Protein AF-A0A5C7LN21-F1 (afdb_monomer)

Radius of gyration: 14.29 Å; Cα contacts (8 Å, |Δi|>4): 127; chains: 1; bounding box: 50×32×28 Å

Sequence (86 aa):
MDGDVGTEVPKGKHLLAAMDRTGDSKFMWDPKNQDEVAAAKAQFDALKKKGYIAFTVDKKGDKGEIIREFDPELEKIIMTPPIAGG

Foldseek 3Di:
DDDDPPPDPPDQKAWEWEDDPVDIDIQIAHLVDVVSLVVVQVVVVVLVVQVWWKFAADPVRDTHDTDPHDDSNGRYIYTYHPPPDD

Mean predicted aligned error: 8.47 Å

Structure (mmCIF, N/CA/C/O backbone):
data_AF-A0A5C7LN21-F1
#
_entry.id   AF-A0A5C7LN21-F1
#
loop_
_atom_site.group_PDB
_atom_site.id
_atom_site.type_symbol
_atom_site.label_atom_id
_atom_site.label_alt_id
_atom_site.label_comp_id
_atom_site.label_asym_id
_atom_site.label_entity_id
_atom_si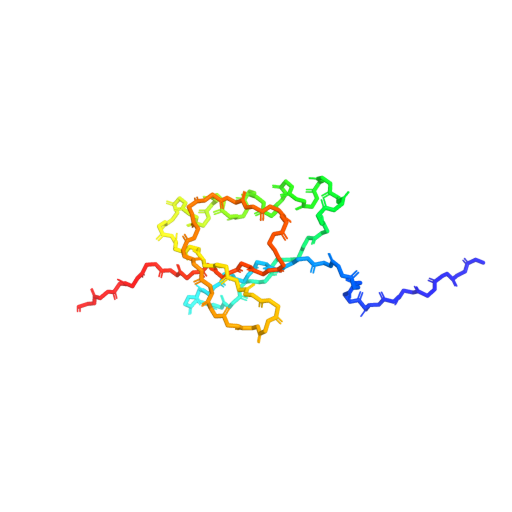te.label_seq_id
_atom_site.pdbx_PDB_ins_code
_atom_site.Cartn_x
_atom_site.Cartn_y
_atom_site.Cartn_z
_atom_site.occupancy
_atom_site.B_iso_or_equiv
_atom_site.auth_seq_id
_atom_site.auth_comp_id
_atom_site.auth_asym_id
_atom_site.auth_atom_id
_atom_site.pdbx_PDB_model_num
ATOM 1 N N . MET A 1 1 ? -27.989 19.551 3.032 1.00 55.50 1 MET A N 1
ATOM 2 C CA . MET A 1 1 ? -27.035 18.448 3.249 1.00 55.50 1 MET A CA 1
ATOM 3 C C . MET A 1 1 ? -26.101 18.470 2.063 1.00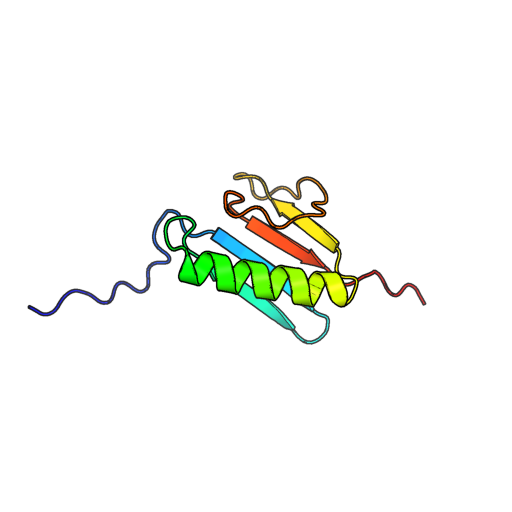 55.50 1 MET A C 1
ATOM 5 O O . MET A 1 1 ? -26.422 17.863 1.058 1.00 55.50 1 MET A O 1
ATOM 9 N N . ASP A 1 2 ? -25.036 19.252 2.149 1.00 48.06 2 ASP A N 1
ATOM 10 C CA . ASP A 1 2 ? -23.979 19.268 1.140 1.00 48.06 2 ASP A CA 1
ATOM 11 C C . ASP A 1 2 ? -22.696 19.168 1.956 1.00 48.06 2 ASP A C 1
ATOM 13 O O . ASP A 1 2 ? -22.289 20.125 2.609 1.00 48.06 2 ASP A O 1
ATOM 17 N N . GLY A 1 3 ? -22.254 17.926 2.147 1.00 49.28 3 GLY A N 1
ATOM 18 C CA . GLY A 1 3 ? -21.082 17.614 2.946 1.00 49.28 3 GLY A CA 1
ATOM 19 C C . GLY A 1 3 ? -19.850 17.854 2.097 1.00 49.28 3 GLY A C 1
ATOM 20 O O . GLY A 1 3 ? -19.734 17.295 1.008 1.00 49.28 3 GLY A O 1
ATOM 21 N N . ASP A 1 4 ? -18.965 18.687 2.622 1.00 49.00 4 ASP A N 1
ATOM 22 C CA . ASP A 1 4 ? -17.629 18.972 2.138 1.00 49.00 4 ASP A CA 1
ATOM 23 C C . ASP A 1 4 ? -16.948 17.711 1.583 1.00 49.00 4 ASP A C 1
ATOM 25 O O . ASP A 1 4 ? -16.633 16.763 2.309 1.00 49.00 4 ASP A O 1
ATOM 29 N N . VAL A 1 5 ? -16.697 17.703 0.272 1.00 55.34 5 VAL A N 1
ATOM 30 C CA . VAL A 1 5 ? -15.792 16.745 -0.367 1.00 55.34 5 VAL A CA 1
ATOM 31 C C . VAL A 1 5 ? -14.371 17.151 0.021 1.00 55.34 5 VAL A C 1
ATOM 33 O O . VAL A 1 5 ? -13.662 17.832 -0.715 1.00 55.34 5 VAL A O 1
ATOM 36 N N . GLY A 1 6 ? -13.972 16.769 1.232 1.00 51.47 6 GLY A N 1
ATOM 37 C CA . GLY A 1 6 ? -12.592 16.837 1.680 1.00 51.47 6 GLY A CA 1
ATOM 38 C C . GLY A 1 6 ? -11.757 15.833 0.893 1.00 51.47 6 GLY A C 1
ATOM 39 O O . GLY A 1 6 ? -11.723 14.649 1.214 1.00 51.47 6 GLY A O 1
ATOM 40 N N . THR A 1 7 ? -11.049 16.299 -0.134 1.00 50.31 7 THR A N 1
ATOM 41 C CA . THR A 1 7 ? -9.885 15.611 -0.720 1.00 50.31 7 THR A CA 1
ATOM 42 C C . THR A 1 7 ? -8.690 15.685 0.233 1.00 50.31 7 THR A C 1
ATOM 44 O O . THR A 1 7 ? -7.616 16.173 -0.107 1.00 50.31 7 THR A O 1
ATOM 47 N N . GLU A 1 8 ? -8.886 15.223 1.459 1.00 50.50 8 GLU A N 1
ATOM 48 C CA . GLU A 1 8 ? -7.829 14.968 2.422 1.00 50.50 8 GLU A CA 1
ATOM 49 C C . GLU A 1 8 ? -7.619 13.461 2.381 1.00 50.50 8 GLU A C 1
ATOM 51 O O . GLU A 1 8 ? -8.589 12.721 2.491 1.00 50.50 8 GLU A O 1
ATOM 56 N N . VAL A 1 9 ? -6.392 12.967 2.192 1.00 50.50 9 VAL A N 1
ATOM 57 C CA . VAL A 1 9 ? -6.124 11.555 2.500 1.00 50.50 9 VAL A CA 1
ATOM 58 C C . VAL A 1 9 ? -6.373 11.432 4.004 1.00 50.50 9 VAL A C 1
ATOM 60 O O . VAL A 1 9 ? -5.600 12.018 4.770 1.00 50.50 9 VAL A O 1
ATOM 63 N N . PRO A 1 10 ? -7.466 10.786 4.456 1.00 55.75 10 PRO A N 1
ATOM 64 C CA . PRO A 1 10 ? -7.811 10.814 5.862 1.00 55.75 10 PRO A CA 1
ATOM 65 C C . PRO A 1 10 ? -6.675 10.194 6.673 1.00 55.75 10 PRO A C 1
ATOM 67 O O . PRO A 1 10 ? -6.050 9.204 6.279 1.00 55.75 10 PRO A O 1
ATOM 70 N N . LYS A 1 11 ? -6.389 10.816 7.817 1.00 56.81 11 LYS A N 1
ATOM 71 C CA . LYS A 1 11 ? -5.434 10.330 8.816 1.00 56.81 11 LYS A CA 1
ATOM 72 C C . LYS A 1 11 ? -5.737 8.849 9.104 1.00 56.81 11 LYS A C 1
ATOM 74 O O . LYS A 1 11 ? -6.774 8.551 9.690 1.00 56.81 11 LYS A O 1
ATOM 79 N N . GLY A 1 12 ? -4.849 7.940 8.692 1.00 71.12 12 GLY A N 1
ATOM 80 C CA . GLY A 1 12 ? -5.021 6.488 8.869 1.00 71.12 12 GLY A CA 1
ATOM 81 C C . GLY A 1 12 ? -5.112 5.650 7.588 1.00 71.12 12 GLY A C 1
ATOM 82 O O . GLY A 1 12 ? -5.235 4.434 7.698 1.00 71.12 12 GLY A O 1
ATOM 83 N N . LYS A 1 13 ? -5.023 6.254 6.397 1.00 79.50 13 LYS A N 1
ATOM 84 C CA . LYS A 1 13 ? -4.838 5.505 5.144 1.00 79.50 13 LYS A CA 1
ATOM 85 C C . LYS A 1 13 ? -3.415 4.955 5.040 1.00 79.50 13 LYS A C 1
ATOM 87 O O . LYS A 1 13 ? -2.447 5.650 5.355 1.00 79.50 13 LYS A O 1
ATOM 92 N N . HIS A 1 14 ? -3.301 3.746 4.513 1.00 88.31 14 HIS A N 1
ATOM 93 C CA . HIS A 1 14 ? -2.039 3.111 4.153 1.00 88.31 14 HIS A CA 1
ATOM 94 C C . HIS A 1 14 ? -1.696 3.372 2.687 1.00 88.31 14 HIS A C 1
ATOM 96 O O . HIS A 1 14 ? -2.570 3.699 1.880 1.00 88.31 14 HIS A O 1
ATOM 102 N N . LEU A 1 15 ? -0.418 3.221 2.334 1.00 87.81 15 LEU A N 1
ATOM 103 C CA . LEU A 1 15 ? 0.090 3.481 0.988 1.00 87.81 15 LEU A CA 1
ATOM 104 C C . LEU A 1 15 ? 1.000 2.357 0.482 1.00 87.81 15 LEU A C 1
ATOM 106 O O . LEU A 1 15 ? 2.000 2.024 1.104 1.00 87.81 15 LEU A O 1
ATOM 110 N N . LEU A 1 16 ? 0.738 1.868 -0.724 1.00 89.06 16 LEU A N 1
ATOM 111 C CA . LEU A 1 16 ? 1.574 0.926 -1.458 1.00 89.06 16 LEU A CA 1
ATOM 112 C C . LEU A 1 16 ? 2.087 1.672 -2.674 1.00 89.06 16 LEU A C 1
ATOM 114 O O . LEU A 1 16 ? 1.331 2.015 -3.578 1.00 89.06 16 LEU A O 1
ATOM 118 N N . ALA A 1 17 ? 3.380 1.961 -2.673 1.00 88.12 17 ALA A N 1
ATOM 119 C CA . ALA A 1 17 ? 4.052 2.597 -3.787 1.00 88.12 17 ALA A CA 1
ATOM 120 C C . ALA A 1 17 ? 4.867 1.547 -4.539 1.00 88.12 17 ALA A C 1
ATOM 122 O O . ALA A 1 17 ? 5.875 1.058 -4.037 1.00 88.12 17 ALA A O 1
ATOM 123 N N . ALA A 1 18 ? 4.444 1.212 -5.749 1.00 87.62 18 ALA A N 1
ATOM 124 C CA . ALA A 1 18 ? 5.216 0.405 -6.670 1.00 87.62 18 ALA A CA 1
ATOM 125 C C 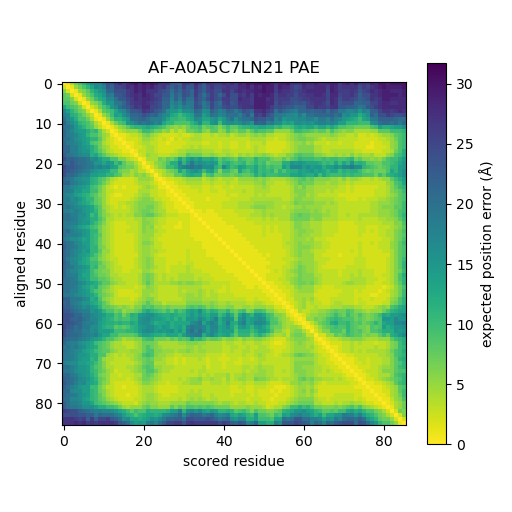. ALA A 1 18 ? 6.093 1.320 -7.529 1.00 87.62 18 ALA A C 1
ATOM 127 O O . ALA A 1 18 ? 5.599 2.090 -8.351 1.00 87.62 18 ALA A O 1
ATOM 128 N N . MET A 1 19 ? 7.404 1.249 -7.321 1.00 81.75 19 MET A N 1
ATOM 129 C CA . MET A 1 19 ? 8.384 1.861 -8.206 1.00 81.75 19 MET A CA 1
ATOM 130 C C . MET A 1 19 ? 8.449 1.014 -9.478 1.00 81.75 19 MET A C 1
ATOM 132 O O . MET A 1 19 ? 8.929 -0.115 -9.442 1.00 81.75 19 MET A O 1
ATOM 136 N N . ASP A 1 20 ? 7.952 1.530 -10.596 1.00 72.38 20 ASP A N 1
ATOM 137 C CA . ASP A 1 20 ? 8.118 0.908 -11.909 1.00 72.38 20 ASP A CA 1
ATOM 138 C C . ASP A 1 20 ? 8.965 1.805 -12.821 1.00 72.38 20 ASP A C 1
ATOM 140 O O . ASP A 1 20 ? 8.966 3.027 -12.677 1.00 72.38 20 ASP A O 1
ATOM 144 N N . ARG A 1 21 ? 9.696 1.206 -13.772 1.00 63.66 21 ARG A N 1
ATOM 145 C CA . ARG A 1 21 ? 10.527 1.948 -14.740 1.00 63.66 21 ARG A CA 1
ATOM 146 C C . ARG A 1 21 ? 9.705 2.874 -15.651 1.00 63.66 21 ARG A C 1
ATOM 148 O O . ARG A 1 21 ? 10.274 3.821 -16.182 1.00 63.66 21 ARG A O 1
ATOM 155 N N . THR A 1 22 ? 8.408 2.612 -15.826 1.00 58.44 22 THR A N 1
ATOM 156 C CA . THR A 1 22 ? 7.484 3.418 -16.648 1.00 58.44 22 THR A CA 1
ATOM 157 C C . THR A 1 22 ? 6.770 4.515 -15.846 1.00 58.44 22 THR A C 1
ATOM 159 O O . THR A 1 22 ? 6.240 5.455 -16.431 1.00 58.44 22 THR A O 1
ATOM 162 N N . GLY A 1 23 ? 6.771 4.429 -14.512 1.00 63.72 23 GLY A N 1
ATOM 163 C CA . GLY A 1 23 ? 6.137 5.403 -13.621 1.00 63.72 23 GLY A CA 1
ATOM 164 C C . GLY A 1 23 ? 5.841 4.820 -12.239 1.00 63.72 23 GLY A C 1
ATOM 165 O O . GLY A 1 23 ? 5.633 3.619 -12.092 1.00 63.72 23 GLY A O 1
ATOM 166 N N . ASP A 1 24 ? 5.814 5.651 -11.200 1.00 74.31 24 ASP A N 1
ATOM 167 C CA . ASP A 1 24 ? 5.437 5.205 -9.861 1.00 74.31 24 ASP A CA 1
ATOM 168 C C . ASP A 1 24 ? 3.919 5.004 -9.745 1.00 74.31 24 ASP A C 1
ATOM 170 O O . ASP A 1 24 ? 3.130 5.926 -9.934 1.00 74.31 24 ASP A O 1
ATOM 174 N N . SER A 1 25 ? 3.492 3.785 -9.405 1.00 83.88 25 SER A N 1
ATOM 175 C CA . SER A 1 25 ? 2.093 3.499 -9.073 1.00 83.88 25 SER A CA 1
ATOM 176 C C . SER A 1 25 ? 1.896 3.607 -7.570 1.00 83.88 25 SER A C 1
ATOM 178 O O . SER A 1 25 ? 2.598 2.957 -6.800 1.00 83.88 25 SER A O 1
ATOM 180 N N . LYS A 1 26 ? 0.933 4.419 -7.136 1.00 86.00 26 LYS A N 1
ATOM 181 C CA . LYS A 1 26 ? 0.593 4.608 -5.722 1.00 86.00 26 LYS A CA 1
ATOM 182 C C . LYS A 1 26 ? -0.830 4.136 -5.488 1.00 86.00 26 LYS A C 1
ATOM 184 O O . LYS A 1 26 ? -1.759 4.651 -6.099 1.00 86.00 26 LYS A O 1
ATOM 189 N N . PHE A 1 27 ? -0.986 3.172 -4.597 1.00 87.94 27 PHE A N 1
ATOM 190 C CA . PHE A 1 27 ? -2.268 2.625 -4.197 1.00 87.94 27 PHE A CA 1
ATOM 191 C C . PHE A 1 27 ? -2.500 2.927 -2.721 1.00 87.94 27 PHE A C 1
ATOM 193 O O . PHE A 1 27 ? -1.662 2.587 -1.892 1.00 87.94 27 PHE A O 1
ATOM 200 N N . MET A 1 28 ? -3.612 3.575 -2.389 1.00 88.88 28 MET A N 1
ATOM 201 C CA . MET A 1 28 ? -3.982 3.866 -1.004 1.00 88.88 28 MET A CA 1
ATOM 202 C C . MET A 1 28 ? -5.161 2.990 -0.598 1.00 88.88 28 MET A C 1
ATOM 204 O O . MET A 1 28 ? -6.058 2.779 -1.409 1.00 88.88 28 MET A O 1
ATOM 208 N N . TRP A 1 29 ? -5.160 2.499 0.638 1.00 89.94 29 TRP A N 1
ATOM 209 C CA . TRP A 1 29 ? -6.287 1.755 1.207 1.00 89.94 29 TRP A CA 1
ATOM 210 C C . TRP A 1 29 ? -6.518 2.151 2.659 1.00 89.94 29 TRP A C 1
ATOM 212 O O . TRP A 1 29 ? -5.588 2.550 3.360 1.00 89.94 29 TRP A O 1
ATOM 222 N N . ASP A 1 30 ? -7.757 2.016 3.127 1.00 87.94 30 ASP A N 1
ATOM 223 C CA . ASP A 1 30 ? -8.053 2.030 4.557 1.00 87.94 30 ASP A CA 1
ATOM 224 C C . ASP A 1 30 ? -7.927 0.614 5.126 1.00 87.94 30 ASP A C 1
ATOM 226 O O . ASP A 1 30 ? -8.555 -0.301 4.597 1.00 87.94 30 ASP A O 1
ATOM 230 N N . PRO A 1 31 ? -7.218 0.405 6.250 1.00 85.44 31 PRO A N 1
ATOM 231 C CA . PRO A 1 31 ? -7.098 -0.930 6.853 1.00 85.44 31 PRO A CA 1
ATOM 232 C C . PRO A 1 31 ? -8.429 -1.394 7.455 1.00 85.44 31 PRO A C 1
ATOM 234 O O . PRO A 1 31 ? -8.668 -2.580 7.660 1.00 85.44 31 PRO A O 1
ATOM 237 N N . LYS A 1 32 ? -9.305 -0.428 7.752 1.00 86.31 32 LYS A N 1
ATOM 238 C CA . LYS A 1 32 ? -10.646 -0.627 8.294 1.00 86.31 32 LYS A CA 1
ATOM 239 C C . LYS A 1 32 ? -11.652 -1.008 7.211 1.00 86.31 32 LYS A C 1
ATOM 241 O O . LYS A 1 32 ? -12.754 -1.427 7.550 1.00 86.31 32 LYS A O 1
ATOM 246 N N . ASN A 1 33 ? -11.294 -0.846 5.936 1.00 87.56 33 ASN A N 1
ATOM 247 C CA . ASN A 1 33 ? -12.154 -1.150 4.805 1.00 87.56 33 ASN A CA 1
ATOM 248 C C . ASN A 1 33 ? -11.666 -2.425 4.109 1.00 87.56 33 ASN A C 1
ATOM 250 O O . ASN A 1 33 ? -10.668 -2.416 3.388 1.00 87.56 33 ASN A O 1
ATOM 254 N N . GLN A 1 34 ? -12.369 -3.536 4.328 1.00 87.38 34 GLN A N 1
ATOM 255 C CA . GLN A 1 34 ? -11.937 -4.841 3.824 1.00 87.38 34 GLN A CA 1
ATOM 256 C C . GLN A 1 34 ? -11.905 -4.912 2.290 1.00 87.38 34 GLN A C 1
ATOM 258 O O . GLN A 1 34 ? -11.047 -5.605 1.745 1.00 87.38 34 GLN A O 1
ATOM 263 N N . ASP A 1 35 ? -12.772 -4.173 1.595 1.00 89.94 35 ASP A N 1
ATOM 264 C CA . ASP A 1 35 ? -12.784 -4.104 0.132 1.00 89.94 35 ASP A CA 1
ATOM 265 C C . ASP A 1 35 ? -11.517 -3.427 -0.418 1.00 89.94 35 ASP A C 1
ATOM 267 O O . ASP A 1 35 ? -10.870 -3.948 -1.332 1.00 89.94 35 ASP A O 1
ATOM 271 N N . GLU A 1 36 ? -11.098 -2.303 0.178 1.00 89.81 36 GLU A N 1
ATOM 272 C CA . GLU A 1 36 ? -9.856 -1.617 -0.211 1.00 89.81 36 GLU A CA 1
ATOM 273 C C . GLU A 1 36 ? -8.617 -2.446 0.162 1.00 89.81 36 GLU A C 1
ATOM 275 O O . GLU A 1 36 ? -7.674 -2.538 -0.629 1.00 89.81 36 GLU A O 1
ATOM 280 N N . VAL A 1 37 ? -8.633 -3.114 1.323 1.00 90.56 37 VAL A N 1
ATOM 281 C CA . VAL A 1 37 ? -7.575 -4.052 1.737 1.00 90.56 37 VAL A CA 1
ATOM 282 C C . VAL A 1 37 ? -7.440 -5.201 0.737 1.00 90.56 37 VAL A C 1
ATOM 284 O O . VAL A 1 37 ? -6.326 -5.559 0.351 1.00 90.56 37 VAL A O 1
ATOM 287 N N . ALA A 1 38 ? -8.555 -5.778 0.282 1.00 91.31 38 ALA A N 1
ATOM 288 C CA . ALA A 1 38 ? -8.542 -6.851 -0.706 1.00 91.31 38 ALA A CA 1
ATOM 289 C C . ALA A 1 38 ? -7.956 -6.380 -2.047 1.00 91.31 38 ALA A C 1
ATOM 291 O O . ALA A 1 38 ? -7.155 -7.097 -2.653 1.00 91.31 38 ALA A O 1
ATOM 292 N N . ALA A 1 39 ? -8.288 -5.159 -2.478 1.00 90.81 39 ALA A N 1
ATOM 293 C CA . ALA A 1 39 ? -7.724 -4.555 -3.682 1.00 90.81 39 ALA A CA 1
ATOM 294 C C . ALA A 1 39 ? -6.210 -4.291 -3.553 1.00 90.81 39 ALA A C 1
ATOM 296 O O . ALA A 1 39 ? -5.446 -4.646 -4.457 1.00 90.81 39 ALA A O 1
ATOM 297 N N . ALA A 1 40 ? -5.756 -3.752 -2.416 1.00 90.44 40 ALA A N 1
ATOM 298 C CA . ALA A 1 40 ? -4.335 -3.540 -2.128 1.00 90.44 40 ALA A CA 1
ATOM 299 C C . ALA A 1 40 ? -3.558 -4.864 -2.116 1.00 90.44 40 ALA A C 1
ATOM 301 O O . ALA A 1 40 ? -2.502 -4.984 -2.742 1.00 90.44 40 ALA A O 1
ATOM 302 N N . LYS A 1 41 ? -4.124 -5.893 -1.478 1.00 91.56 41 LYS A N 1
ATOM 303 C CA . LYS A 1 41 ? -3.561 -7.245 -1.449 1.00 91.56 41 LYS A CA 1
ATOM 304 C C . LYS A 1 41 ? -3.452 -7.851 -2.846 1.00 91.56 41 LYS A C 1
ATOM 306 O O . LYS A 1 41 ? -2.445 -8.486 -3.155 1.00 91.56 41 LYS A O 1
ATOM 311 N N . ALA A 1 42 ? -4.456 -7.653 -3.700 1.00 92.19 42 ALA A N 1
ATOM 312 C CA . ALA A 1 42 ? -4.423 -8.124 -5.082 1.00 92.19 42 ALA A CA 1
ATOM 313 C C . ALA A 1 42 ? -3.312 -7.436 -5.896 1.00 92.19 42 ALA A C 1
ATOM 315 O O . ALA A 1 42 ? -2.594 -8.110 -6.635 1.00 92.19 42 ALA A O 1
ATOM 316 N N . GLN A 1 43 ? -3.120 -6.121 -5.721 1.00 89.81 43 GLN A N 1
ATOM 317 C CA . GLN A 1 43 ? -2.007 -5.387 -6.340 1.00 89.81 43 GLN A CA 1
ATOM 318 C C . GLN A 1 43 ? -0.649 -5.896 -5.850 1.00 89.81 43 GLN A C 1
ATOM 320 O O . GLN A 1 43 ? 0.242 -6.161 -6.660 1.00 89.81 43 GLN A O 1
ATOM 325 N N . PHE A 1 44 ? -0.509 -6.098 -4.540 1.00 91.19 44 PHE A N 1
ATOM 326 C CA . PHE A 1 44 ? 0.702 -6.651 -3.948 1.00 91.19 44 PHE A CA 1
ATOM 327 C C . PHE A 1 44 ? 1.036 -8.036 -4.515 1.00 91.19 44 PHE A C 1
ATOM 329 O O . PHE A 1 44 ? 2.160 -8.268 -4.954 1.00 91.19 44 PHE A O 1
ATOM 336 N N . ASP A 1 45 ? 0.066 -8.954 -4.555 1.00 91.00 45 ASP A N 1
ATOM 337 C CA . ASP A 1 45 ? 0.271 -10.305 -5.089 1.00 91.00 45 ASP A CA 1
ATOM 338 C C . ASP A 1 45 ? 0.641 -10.277 -6.578 1.00 91.00 45 ASP A C 1
ATOM 340 O O . ASP A 1 45 ? 1.572 -10.965 -7.001 1.00 91.00 45 ASP A O 1
ATOM 344 N N . ALA A 1 46 ? -0.026 -9.429 -7.366 1.00 90.19 46 ALA A N 1
ATOM 345 C CA . ALA A 1 46 ? 0.266 -9.267 -8.786 1.00 90.19 46 ALA A CA 1
ATOM 346 C C . ALA A 1 46 ? 1.702 -8.773 -9.029 1.00 90.19 46 ALA A C 1
ATOM 348 O O . ALA A 1 46 ? 2.398 -9.297 -9.901 1.00 90.19 46 ALA A O 1
ATOM 349 N N . LEU A 1 47 ? 2.170 -7.794 -8.251 1.00 88.25 47 LEU A N 1
ATOM 350 C CA . LEU A 1 47 ? 3.537 -7.275 -8.335 1.00 88.25 47 LEU A CA 1
ATOM 351 C C . LEU A 1 47 ? 4.560 -8.300 -7.831 1.00 88.25 47 LEU A C 1
ATOM 353 O O . LEU A 1 47 ? 5.586 -8.528 -8.472 1.00 88.25 47 LEU A O 1
ATOM 357 N N . LYS A 1 48 ? 4.259 -9.000 -6.738 1.00 87.75 48 LYS A N 1
ATOM 358 C CA . LYS A 1 48 ? 5.119 -10.062 -6.207 1.00 87.75 48 LYS A CA 1
ATOM 359 C C . LYS A 1 48 ? 5.284 -11.210 -7.208 1.00 87.75 48 LYS A C 1
ATOM 361 O O . LYS A 1 48 ? 6.397 -11.690 -7.406 1.00 87.75 48 LYS A O 1
ATOM 366 N N . LYS A 1 49 ? 4.214 -11.603 -7.911 1.00 88.88 49 LYS A N 1
ATOM 367 C CA . LYS A 1 49 ? 4.259 -12.591 -9.007 1.00 88.88 49 LYS A CA 1
ATOM 368 C C . LYS A 1 49 ? 5.145 -12.162 -10.175 1.00 88.88 49 LYS A C 1
ATOM 370 O O . LYS A 1 49 ? 5.726 -13.017 -10.833 1.00 88.88 49 LYS A O 1
ATOM 375 N N . LYS A 1 50 ? 5.286 -10.856 -10.412 1.00 85.81 50 LYS A N 1
ATOM 376 C CA . LYS A 1 50 ? 6.228 -10.297 -11.395 1.00 85.81 50 LYS A CA 1
ATOM 377 C C . LYS A 1 50 ? 7.683 -10.275 -10.898 1.00 85.81 50 LYS A C 1
ATOM 379 O O . LYS A 1 50 ? 8.563 -9.849 -11.637 1.00 85.81 50 LYS A O 1
ATOM 384 N N . GLY A 1 51 ? 7.944 -10.710 -9.663 1.00 88.00 51 GLY A N 1
ATOM 385 C CA . GLY A 1 51 ? 9.275 -10.723 -9.052 1.00 88.00 51 GLY A CA 1
ATOM 386 C C . GLY A 1 51 ? 9.647 -9.432 -8.322 1.00 88.00 51 GLY A C 1
ATOM 387 O O . GLY A 1 51 ? 10.824 -9.224 -8.036 1.00 88.00 51 GLY A O 1
ATOM 388 N N . T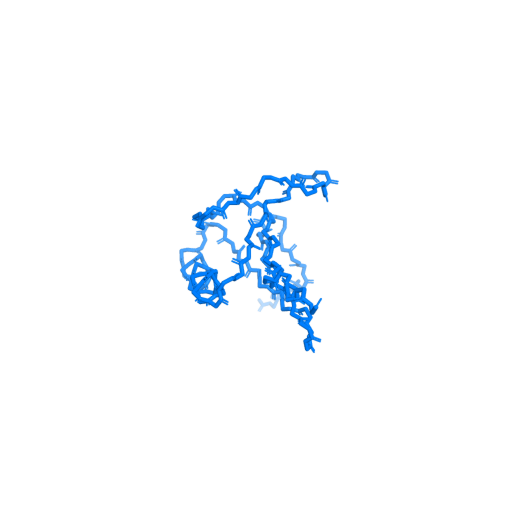YR A 1 52 ? 8.678 -8.555 -8.031 1.00 89.25 52 TYR A N 1
ATOM 389 C CA . TYR A 1 52 ? 8.938 -7.333 -7.268 1.00 89.25 52 TYR A CA 1
ATOM 390 C C . TYR A 1 52 ? 9.253 -7.682 -5.814 1.00 89.25 52 TYR A C 1
ATOM 392 O O . TYR A 1 52 ? 8.704 -8.628 -5.243 1.00 89.25 52 TYR A O 1
ATOM 400 N N . ILE A 1 53 ? 10.115 -6.873 -5.209 1.00 88.75 53 ILE A N 1
ATOM 401 C CA . ILE A 1 53 ? 10.500 -6.972 -3.805 1.00 88.75 53 ILE A CA 1
ATOM 402 C C . ILE A 1 53 ? 9.726 -5.906 -3.039 1.00 88.75 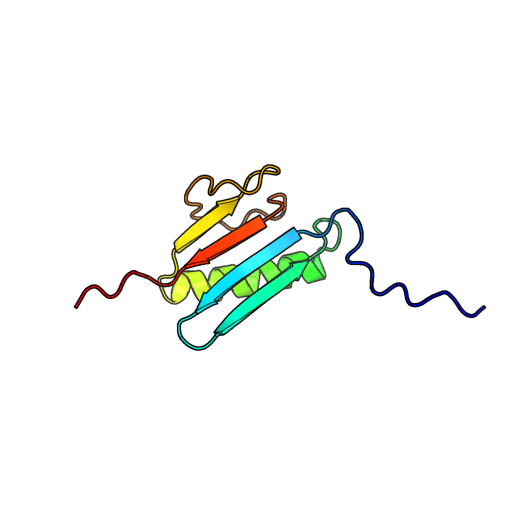53 ILE A C 1
ATOM 404 O O . ILE A 1 53 ? 9.761 -4.733 -3.408 1.00 88.75 53 ILE A O 1
ATOM 408 N N . ALA A 1 54 ? 9.021 -6.312 -1.988 1.00 90.12 54 ALA A N 1
ATOM 409 C CA . ALA A 1 54 ? 8.297 -5.398 -1.121 1.00 90.12 54 ALA A CA 1
ATOM 410 C C . ALA A 1 54 ? 9.098 -5.073 0.139 1.00 90.12 54 ALA A C 1
ATOM 412 O O . ALA A 1 54 ? 9.684 -5.957 0.757 1.00 90.12 54 ALA A O 1
ATOM 413 N N . PHE A 1 55 ? 9.072 -3.809 0.534 1.00 88.50 55 PHE A N 1
ATOM 414 C CA . PHE A 1 55 ? 9.732 -3.269 1.713 1.00 88.50 55 PHE A CA 1
ATOM 415 C C . PHE A 1 55 ? 8.702 -2.525 2.550 1.00 88.50 55 PHE A C 1
ATOM 417 O O . PHE A 1 55 ? 7.870 -1.801 1.996 1.00 88.50 55 PHE A O 1
ATOM 424 N N . THR A 1 56 ? 8.768 -2.661 3.867 1.00 87.50 56 THR A N 1
ATOM 425 C CA . THR A 1 56 ? 8.005 -1.788 4.761 1.00 87.50 56 THR A CA 1
ATOM 426 C C . THR A 1 56 ? 8.676 -0.429 4.862 1.00 87.50 56 THR A C 1
ATOM 428 O O . THR A 1 56 ? 9.844 -0.256 4.507 1.00 87.50 56 THR A O 1
ATOM 431 N N . VAL A 1 57 ? 7.930 0.564 5.321 1.00 81.75 57 VAL A N 1
ATOM 432 C CA . VAL A 1 57 ? 8.478 1.855 5.717 1.00 81.75 57 VAL A CA 1
ATOM 433 C C . VAL A 1 57 ? 7.899 2.195 7.079 1.00 81.75 57 VAL A C 1
ATOM 435 O O . VAL A 1 57 ? 6.685 2.122 7.268 1.00 81.75 57 VAL A O 1
ATOM 438 N N . ASP A 1 58 ? 8.771 2.541 8.020 1.00 70.56 58 ASP A N 1
ATOM 439 C CA . ASP A 1 58 ? 8.354 2.960 9.359 1.00 70.56 58 ASP A CA 1
ATOM 440 C C . ASP A 1 58 ? 7.713 4.362 9.321 1.00 70.56 58 ASP A C 1
ATOM 442 O O . ASP A 1 58 ? 7.905 5.118 8.363 1.00 70.56 58 ASP A O 1
ATOM 446 N N . LYS A 1 59 ? 6.992 4.758 10.380 1.00 62.56 59 LYS A N 1
ATOM 447 C CA . LYS A 1 59 ? 6.419 6.111 10.543 1.00 62.56 59 LYS A CA 1
ATOM 448 C C . LYS A 1 59 ? 7.416 7.242 10.282 1.00 62.56 59 LYS A C 1
ATOM 450 O O . LYS A 1 59 ? 7.003 8.329 9.881 1.00 62.56 59 LYS A O 1
ATOM 455 N N . LYS A 1 60 ? 8.715 7.015 10.502 1.00 64.06 60 LYS A N 1
ATOM 456 C CA . LYS A 1 60 ? 9.769 8.002 10.210 1.00 64.06 60 LYS A CA 1
ATOM 457 C C . LYS A 1 60 ? 10.130 8.148 8.727 1.00 64.06 60 LYS A C 1
ATOM 459 O O . LYS A 1 60 ? 10.850 9.076 8.372 1.00 64.06 60 LYS A O 1
ATOM 464 N N . GLY A 1 61 ? 9.597 7.298 7.852 1.00 60.38 61 GLY A N 1
ATOM 465 C CA . GLY A 1 61 ? 9.901 7.307 6.421 1.00 60.38 61 GLY A CA 1
ATOM 466 C C . GLY A 1 61 ? 11.138 6.489 6.042 1.00 60.38 61 GLY A C 1
ATOM 467 O O . GLY A 1 61 ? 11.489 6.443 4.862 1.00 60.38 61 GLY A O 1
ATOM 468 N N . ASP A 1 62 ? 11.770 5.823 7.009 1.00 66.69 62 ASP A N 1
ATOM 469 C CA . ASP A 1 62 ? 12.915 4.944 6.791 1.00 66.69 62 ASP A CA 1
ATOM 470 C C . ASP A 1 62 ? 12.484 3.627 6.134 1.00 66.69 62 ASP A C 1
ATOM 472 O O . ASP A 1 62 ? 11.485 3.018 6.530 1.00 66.69 62 ASP A O 1
ATOM 476 N N . LYS A 1 63 ? 13.245 3.176 5.124 1.00 65.81 63 LYS A N 1
ATOM 477 C CA . LYS A 1 63 ? 13.064 1.843 4.528 1.00 65.81 63 LYS A CA 1
ATOM 478 C C . LYS A 1 63 ? 13.25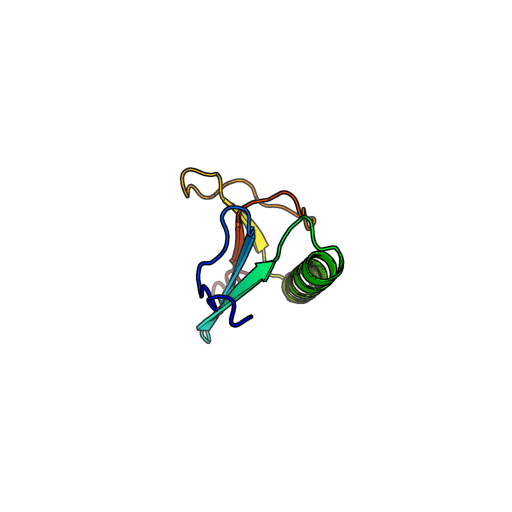0 0.794 5.622 1.00 65.81 63 LYS A C 1
ATOM 480 O O . LYS A 1 63 ? 14.341 0.662 6.169 1.00 65.81 63 LYS A O 1
ATOM 485 N N . GLY A 1 64 ? 12.176 0.080 5.915 1.00 74.19 64 GLY A N 1
ATOM 486 C CA . GLY A 1 64 ? 12.147 -1.035 6.839 1.00 74.19 64 GLY A CA 1
ATOM 487 C C . GLY A 1 64 ? 12.549 -2.345 6.168 1.00 74.19 64 GLY A C 1
ATOM 488 O O . GLY A 1 64 ? 13.335 -2.386 5.217 1.00 74.19 64 GLY A O 1
ATOM 489 N N . GLU A 1 65 ? 12.007 -3.434 6.698 1.00 82.62 65 GLU A N 1
ATOM 490 C CA . GLU A 1 65 ? 12.368 -4.796 6.323 1.00 82.62 65 GLU A CA 1
ATOM 491 C C . GLU A 1 65 ? 11.701 -5.243 5.017 1.00 82.62 65 GLU A C 1
ATOM 493 O O . GLU A 1 65 ? 10.639 -4.755 4.619 1.00 82.62 65 GLU A O 1
ATOM 498 N N . ILE A 1 66 ? 12.334 -6.207 4.341 1.00 86.94 66 ILE A N 1
ATOM 499 C CA . ILE A 1 66 ? 11.734 -6.873 3.184 1.00 86.94 66 ILE A CA 1
ATOM 500 C C . ILE A 1 66 ? 10.609 -7.767 3.686 1.00 86.94 66 ILE A C 1
ATOM 502 O O . ILE A 1 66 ? 10.850 -8.723 4.423 1.00 86.94 66 ILE A O 1
ATOM 506 N N . ILE A 1 67 ? 9.395 -7.507 3.217 1.00 88.56 67 ILE A N 1
ATOM 507 C CA . ILE A 1 67 ? 8.246 -8.358 3.505 1.00 88.56 67 ILE A CA 1
ATOM 508 C C . ILE A 1 67 ? 7.980 -9.301 2.348 1.00 88.56 67 ILE A C 1
ATOM 510 O O . ILE A 1 67 ? 8.061 -8.959 1.167 1.00 88.56 67 ILE A O 1
ATOM 514 N N . ARG A 1 68 ? 7.636 -10.530 2.714 1.00 86.62 68 ARG A N 1
ATOM 515 C CA . ARG A 1 68 ? 7.202 -11.549 1.763 1.00 86.62 68 ARG A CA 1
ATOM 516 C C . ARG A 1 68 ? 5.691 -11.592 1.655 1.00 86.62 68 ARG A C 1
ATOM 518 O O . ARG A 1 68 ? 5.186 -12.011 0.624 1.00 86.62 68 ARG A O 1
ATOM 525 N N . GLU A 1 69 ? 4.963 -11.176 2.672 1.00 87.25 69 GLU A N 1
ATOM 526 C CA . GLU A 1 69 ? 3.509 -11.277 2.714 1.00 87.25 69 GLU A CA 1
ATOM 527 C C . GLU A 1 69 ? 2.901 -9.885 2.814 1.00 87.25 69 GLU A C 1
ATOM 529 O O . GLU A 1 69 ? 3.536 -8.962 3.319 1.00 87.25 69 GLU A O 1
ATOM 534 N N . PHE A 1 70 ? 1.705 -9.726 2.250 1.00 87.94 70 PHE A N 1
ATOM 535 C CA . PHE A 1 70 ? 0.975 -8.474 2.359 1.00 87.94 70 PHE A CA 1
ATOM 536 C C . PHE A 1 70 ? 0.422 -8.362 3.774 1.00 87.94 70 PHE A C 1
ATOM 538 O O . PHE A 1 70 ? -0.342 -9.232 4.196 1.00 87.94 70 PHE A O 1
ATOM 545 N N . ASP A 1 71 ? 0.773 -7.279 4.453 1.00 86.56 71 ASP A N 1
ATOM 546 C CA . ASP A 1 71 ? 0.274 -6.963 5.780 1.00 86.56 71 ASP A CA 1
ATOM 547 C C . ASP A 1 71 ? -0.536 -5.652 5.709 1.00 86.56 71 ASP A C 1
ATOM 549 O O . ASP A 1 71 ? 0.001 -4.618 5.294 1.00 86.56 71 ASP A O 1
ATOM 553 N N . PRO A 1 72 ? -1.843 -5.696 6.027 1.00 86.50 72 PRO A N 1
ATOM 554 C CA . PRO A 1 72 ? -2.731 -4.546 5.908 1.00 86.50 72 PRO A CA 1
ATOM 555 C C . PRO A 1 72 ? -2.517 -3.488 6.994 1.00 86.50 72 PRO A C 1
ATOM 557 O O . PRO A 1 72 ? -3.027 -2.383 6.827 1.00 86.50 72 PRO A O 1
ATOM 560 N N . GLU A 1 73 ? -1.807 -3.807 8.081 1.00 85.25 73 GLU A N 1
ATOM 561 C CA . GLU A 1 73 ? -1.519 -2.882 9.182 1.00 85.25 73 GLU A CA 1
ATOM 562 C C . GLU A 1 73 ? -0.308 -1.986 8.873 1.00 85.25 73 GLU A C 1
ATOM 564 O O . GLU A 1 73 ? -0.084 -0.970 9.538 1.00 85.25 73 GLU A O 1
ATOM 569 N N . LEU A 1 74 ? 0.462 -2.313 7.831 1.00 85.69 74 LEU A N 1
ATOM 570 C CA . LEU A 1 74 ? 1.624 -1.536 7.413 1.00 85.69 74 LEU A CA 1
ATOM 571 C C . LEU A 1 74 ? 1.229 -0.202 6.792 1.00 85.69 74 LEU A C 1
ATOM 573 O O . LEU A 1 74 ? 0.680 -0.142 5.695 1.00 85.69 74 LEU A O 1
ATOM 577 N N . GLU A 1 75 ? 1.566 0.900 7.465 1.00 84.62 75 GLU A N 1
ATOM 578 C CA . GLU A 1 75 ? 1.348 2.287 7.006 1.00 84.62 75 GLU A CA 1
ATOM 579 C C . GLU A 1 75 ? 1.850 2.534 5.589 1.00 84.62 75 GLU A C 1
ATOM 581 O O . GLU A 1 75 ? 1.186 3.213 4.800 1.00 84.62 75 GLU A O 1
ATOM 586 N N . LYS A 1 76 ? 3.002 1.960 5.238 1.00 86.44 76 LYS A N 1
ATOM 587 C CA . LYS A 1 76 ? 3.566 2.146 3.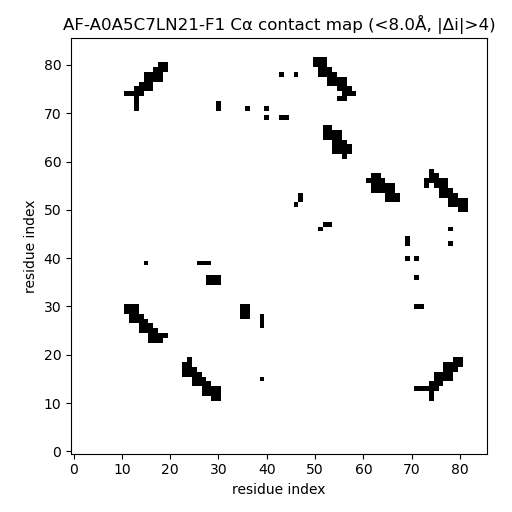914 1.00 86.44 76 LYS A CA 1
ATOM 588 C C . LYS A 1 76 ? 4.367 0.941 3.443 1.00 86.44 76 LYS A C 1
ATOM 590 O O . LYS A 1 76 ? 5.245 0.439 4.140 1.00 86.44 76 LYS A O 1
ATOM 595 N N . ILE A 1 77 ? 4.080 0.523 2.216 1.00 89.56 77 ILE A N 1
ATOM 596 C CA . ILE A 1 77 ? 4.739 -0.569 1.509 1.00 89.56 77 ILE A CA 1
ATOM 597 C C . ILE A 1 77 ? 5.367 0.006 0.239 1.00 89.56 77 ILE A C 1
ATOM 599 O O . ILE A 1 77 ? 4.697 0.650 -0.563 1.00 89.56 77 ILE A O 1
ATOM 603 N N . ILE A 1 78 ? 6.659 -0.216 0.033 1.00 88.62 78 ILE A N 1
ATOM 604 C CA . ILE A 1 78 ? 7.346 0.116 -1.215 1.00 88.62 78 ILE A CA 1
ATOM 605 C C . ILE A 1 78 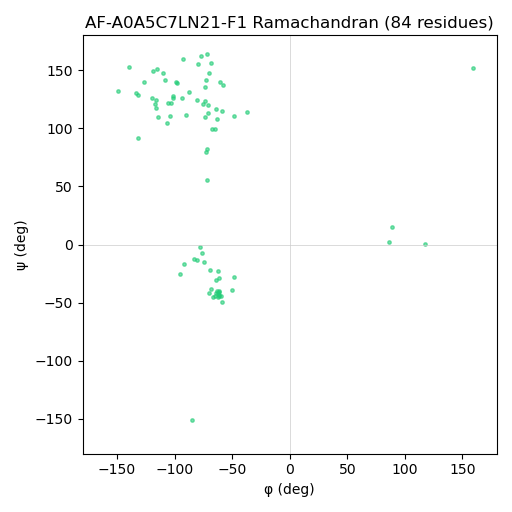? 7.597 -1.181 -1.967 1.00 88.62 78 ILE A C 1
ATOM 607 O O . ILE A 1 78 ? 8.280 -2.059 -1.455 1.00 88.62 78 ILE A O 1
ATOM 611 N N . MET A 1 79 ? 7.098 -1.303 -3.189 1.00 89.31 79 MET A N 1
ATOM 612 C CA . MET A 1 79 ? 7.436 -2.414 -4.072 1.00 89.31 79 MET A CA 1
ATOM 613 C C . MET A 1 79 ? 8.425 -1.928 -5.117 1.00 89.31 79 MET A C 1
ATOM 615 O O . MET A 1 79 ? 8.132 -0.995 -5.857 1.00 89.31 79 MET A O 1
ATOM 619 N N . THR A 1 80 ? 9.600 -2.537 -5.188 1.00 87.19 80 THR A N 1
ATOM 620 C CA . THR A 1 80 ? 10.590 -2.222 -6.220 1.00 87.19 80 THR A CA 1
ATOM 621 C C . THR A 1 80 ? 10.703 -3.383 -7.195 1.00 87.19 80 THR A C 1
ATOM 623 O O . THR A 1 80 ? 10.574 -4.540 -6.781 1.00 87.19 80 THR A O 1
ATOM 626 N N . PRO A 1 81 ? 10.983 -3.117 -8.478 1.00 86.56 81 PRO A N 1
ATOM 627 C CA . PRO A 1 81 ? 11.193 -4.186 -9.428 1.00 86.56 81 PRO A CA 1
ATOM 628 C C . PRO A 1 81 ? 12.497 -4.912 -9.068 1.00 86.56 81 PRO A C 1
ATOM 630 O O . PRO A 1 81 ? 13.373 -4.328 -8.413 1.00 86.56 81 PRO A O 1
ATOM 633 N N . PR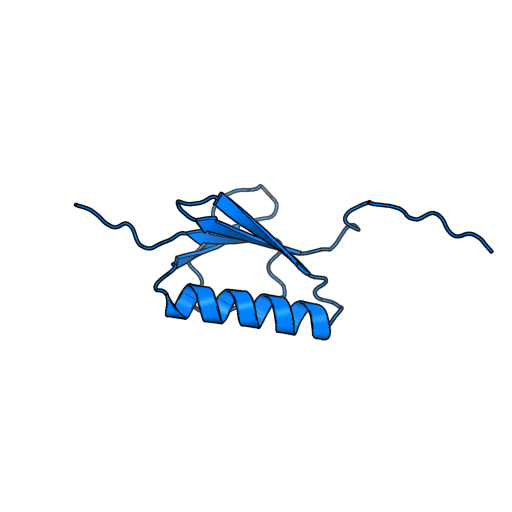O A 1 82 ? 12.652 -6.179 -9.477 1.00 80.75 82 PRO A N 1
ATOM 634 C CA . PRO A 1 82 ? 13.926 -6.858 -9.325 1.00 80.75 82 PRO A CA 1
ATOM 635 C C . PRO A 1 82 ? 14.997 -6.050 -10.065 1.00 80.75 82 PRO A C 1
ATOM 637 O O . PRO A 1 82 ? 14.762 -5.546 -11.168 1.00 80.75 82 PRO A O 1
ATOM 640 N N . ILE A 1 83 ? 16.168 -5.890 -9.446 1.00 68.75 83 ILE A N 1
ATOM 641 C CA . ILE A 1 83 ? 17.301 -5.223 -10.085 1.00 68.75 83 ILE A CA 1
ATOM 642 C C . ILE A 1 83 ? 17.702 -6.099 -11.273 1.00 68.75 83 ILE A C 1
ATOM 644 O O . ILE A 1 83 ? 18.369 -7.116 -11.108 1.00 68.75 83 ILE A O 1
ATOM 648 N N . ALA A 1 84 ? 17.271 -5.720 -12.475 1.00 59.53 84 ALA A N 1
ATOM 649 C CA . ALA A 1 84 ? 17.829 -6.245 -13.708 1.00 59.53 84 ALA A CA 1
ATOM 650 C C . ALA A 1 84 ? 19.228 -5.636 -13.853 1.00 59.53 84 ALA A C 1
ATOM 652 O O . ALA A 1 84 ? 19.390 -4.583 -14.474 1.00 59.53 84 ALA A O 1
ATOM 653 N N . GLY A 1 85 ? 20.202 -6.242 -13.171 1.00 51.00 85 GLY A N 1
ATOM 654 C CA . GLY A 1 85 ? 21.615 -6.033 -13.452 1.00 51.00 85 GLY A CA 1
ATOM 655 C C . GLY A 1 85 ? 21.881 -6.549 -14.859 1.00 51.00 85 GLY A C 1
ATOM 656 O O . GLY A 1 85 ? 21.622 -7.719 -15.136 1.00 51.00 85 GLY A O 1
ATOM 657 N N . GLY A 1 86 ? 22.276 -5.641 -15.749 1.00 40.34 86 GLY A N 1
ATOM 658 C CA . GLY A 1 86 ? 22.906 -5.998 -17.017 1.00 40.34 86 GLY A CA 1
ATOM 659 C C . GLY A 1 86 ? 24.359 -6.378 -16.797 1.00 40.34 86 GLY A C 1
ATOM 660 O O . GLY A 1 86 ? 24.939 -5.884 -15.801 1.00 40.34 86 GLY A O 1
#

pLDDT: mean 78.42, std 14.41, range [40.34, 92.19]

Secondary structure (DSSP, 8-state):
----------TT-EEEEEEETTEEEEEEE-TT-HHHHHHHHHHHHHHHHTTPEEEEE-TTS-EEEEESS--TT-SEEEEE------

Nearest PDB structures (foldseek):
  8t0d-assembly1_A  TM=4.483E-01  e=3.311E-01  Mus musculus
  8fso-assembly1_A  TM=4.390E-01  e=4.890E-01  Mus musculus
  5jne-assembly2_E  TM=3.772E-01  e=1.845E-01  Saccharomyces cerevisiae S288C
  7qtr-assembly1_A  TM=4.936E-01  e=1.067E+00  Streptococcus sp. 'group G'

Solvent-accessible surface area (backbone atoms only — not comparable to full-atom values): 5196 Å² total; per-residue (Å²): 141,82,78,82,84,70,91,57,87,59,94,75,54,24,38,38,36,35,50,46,100,92,49,76,46,74,49,73,30,38,66,89,36,67,69,41,38,51,54,52,44,50,53,50,51,56,42,42,75,73,51,30,48,36,26,35,35,47,98,87,70,48,81,50,56,79,47,93,67,87,60,71,84,49,57,27,35,41,31,35,58,60,84,82,77,128